Protein AF-A0A7C6T5E4-F1 (afdb_monomer)

Structure (mmCIF, N/CA/C/O backbone):
data_AF-A0A7C6T5E4-F1
#
_entry.id   AF-A0A7C6T5E4-F1
#
loop_
_atom_site.group_PDB
_atom_site.id
_atom_site.type_symbol
_atom_site.label_atom_id
_atom_site.label_alt_id
_atom_site.label_comp_id
_atom_site.label_asym_id
_atom_site.label_entity_id
_atom_site.label_seq_id
_atom_site.pdbx_PDB_ins_code
_atom_site.Cartn_x
_atom_site.Cartn_y
_atom_site.Cartn_z
_atom_site.occupancy
_atom_site.B_iso_or_equiv
_atom_site.auth_seq_id
_atom_site.auth_comp_id
_atom_site.auth_asym_id
_atom_site.auth_atom_id
_atom_site.pdbx_PDB_model_num
ATOM 1 N N . MET A 1 1 ? -27.839 6.293 5.396 1.00 65.88 1 MET A N 1
ATOM 2 C CA . MET A 1 1 ? -26.653 5.416 5.273 1.00 65.88 1 MET A CA 1
ATOM 3 C C . MET A 1 1 ? -25.487 6.132 5.934 1.00 65.88 1 MET A C 1
ATOM 5 O O . MET A 1 1 ? -25.369 7.328 5.702 1.00 65.88 1 MET A O 1
ATOM 9 N N . SER A 1 2 ? -24.695 5.472 6.786 1.00 85.19 2 SER A N 1
ATOM 10 C CA . SER A 1 2 ? -23.477 6.093 7.330 1.00 85.19 2 SER A CA 1
ATOM 11 C C . SER A 1 2 ? -22.329 5.937 6.336 1.00 85.19 2 SER A C 1
ATOM 13 O O . SER A 1 2 ? -22.233 4.917 5.654 1.00 85.19 2 SER A O 1
ATOM 15 N N . SER A 1 3 ? -21.464 6.941 6.251 1.00 89.81 3 SER A N 1
ATOM 16 C CA . SER A 1 3 ? -20.245 6.874 5.445 1.00 89.81 3 SER A CA 1
ATOM 17 C C . SER A 1 3 ? -19.299 5.802 6.004 1.00 89.81 3 SER A C 1
ATOM 19 O O . SER A 1 3 ? -19.201 5.680 7.229 1.00 89.81 3 SER A O 1
ATOM 21 N N . PRO A 1 4 ? -18.601 5.025 5.156 1.00 90.88 4 PRO A N 1
ATOM 22 C CA . PRO A 1 4 ? -17.583 4.096 5.631 1.00 90.88 4 PRO A CA 1
ATOM 23 C C . PRO A 1 4 ? -16.396 4.865 6.224 1.00 90.88 4 PRO A C 1
ATOM 25 O O . PRO A 1 4 ? -16.076 5.972 5.787 1.00 90.88 4 PRO A O 1
ATOM 28 N N . VAL A 1 5 ? -15.725 4.268 7.210 1.00 94.94 5 VAL A N 1
ATOM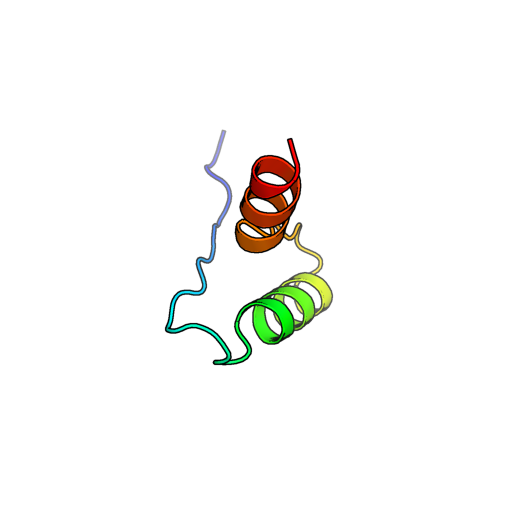 29 C CA . VAL A 1 5 ? -14.450 4.789 7.714 1.00 94.94 5 VAL A CA 1
ATOM 30 C C . VAL A 1 5 ? -13.365 4.481 6.685 1.00 94.94 5 VAL A C 1
ATOM 32 O O . VAL A 1 5 ? -13.269 3.356 6.200 1.00 94.94 5 VAL A O 1
ATOM 35 N N . VAL A 1 6 ? -12.557 5.483 6.343 1.00 95.69 6 VAL A N 1
ATOM 36 C CA . VAL A 1 6 ? -11.496 5.376 5.335 1.00 95.69 6 VAL A CA 1
ATOM 37 C C . VAL A 1 6 ? -10.178 5.823 5.952 1.00 95.69 6 VAL A C 1
ATOM 39 O O . VAL A 1 6 ? -10.120 6.865 6.602 1.00 95.69 6 VAL A O 1
ATOM 42 N N . ILE A 1 7 ? -9.123 5.036 5.740 1.00 95.88 7 ILE A N 1
ATOM 43 C CA . ILE A 1 7 ? -7.755 5.347 6.166 1.00 95.88 7 ILE A CA 1
ATOM 44 C C . ILE A 1 7 ? -6.890 5.481 4.914 1.00 95.88 7 ILE A C 1
ATOM 46 O O . ILE A 1 7 ? -6.847 4.564 4.094 1.00 95.88 7 ILE A O 1
ATOM 50 N N . THR A 1 8 ? -6.190 6.607 4.778 1.00 95.94 8 THR A N 1
ATOM 51 C CA . THR A 1 8 ? -5.197 6.831 3.719 1.00 95.94 8 THR A CA 1
ATOM 52 C C . THR A 1 8 ? -3.785 6.692 4.285 1.00 95.94 8 THR A C 1
ATOM 54 O O . THR A 1 8 ? -3.530 7.020 5.444 1.00 95.94 8 THR A O 1
ATOM 57 N N . ILE A 1 9 ? -2.861 6.159 3.481 1.00 95.19 9 ILE A N 1
ATOM 58 C CA . ILE A 1 9 ? -1.456 5.969 3.863 1.00 95.19 9 ILE A CA 1
ATOM 59 C C . ILE A 1 9 ? -0.583 6.592 2.776 1.00 95.19 9 ILE A C 1
ATOM 61 O O . ILE A 1 9 ? -0.403 6.013 1.703 1.00 95.19 9 ILE A O 1
ATOM 65 N N . ASP A 1 10 ? -0.014 7.755 3.084 1.00 94.44 10 ASP A N 1
ATOM 66 C CA . ASP A 1 10 ? 0.777 8.570 2.161 1.00 94.44 10 ASP A CA 1
ATOM 67 C C . ASP A 1 10 ? 2.255 8.652 2.566 1.00 94.44 10 ASP A C 1
ATOM 69 O O . ASP A 1 10 ? 2.644 8.362 3.697 1.00 94.44 10 ASP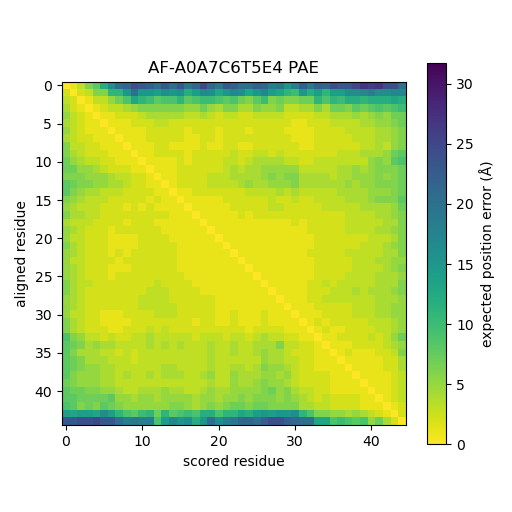 A O 1
ATOM 73 N N . GLY A 1 11 ? 3.111 9.013 1.607 1.00 93.44 11 GLY A N 1
ATOM 74 C CA . GLY A 1 11 ? 4.559 9.111 1.809 1.00 93.44 11 GLY A CA 1
ATOM 75 C C . GLY A 1 11 ? 5.388 8.810 0.551 1.00 93.44 11 GLY A C 1
ATOM 76 O O . GLY A 1 11 ? 4.850 8.353 -0.464 1.00 93.44 11 GLY A O 1
ATOM 77 N N . PRO A 1 12 ? 6.712 9.031 0.600 1.00 94.12 12 PRO A N 1
ATOM 78 C CA . PRO A 1 12 ? 7.600 8.936 -0.560 1.00 94.12 12 PRO A CA 1
ATOM 79 C C . PRO A 1 12 ? 7.691 7.519 -1.144 1.00 94.12 12 PRO A C 1
ATOM 81 O O . PRO A 1 12 ? 7.301 6.532 -0.516 1.00 94.12 12 PRO A O 1
ATOM 84 N N . SER A 1 13 ? 8.182 7.395 -2.380 1.00 88.94 13 SER A N 1
ATOM 85 C CA . SER A 1 13 ? 8.409 6.081 -3.000 1.00 88.94 13 SER A CA 1
ATOM 86 C C . SER A 1 13 ? 9.380 5.237 -2.161 1.00 88.94 13 SER A C 1
ATOM 88 O O . SER A 1 13 ? 10.300 5.772 -1.550 1.00 88.94 13 SER A O 1
ATOM 90 N N . GLY A 1 14 ? 9.153 3.923 -2.091 1.00 89.56 14 GLY A N 1
ATOM 91 C CA . GLY A 1 14 ? 10.005 3.000 -1.329 1.00 89.56 14 GLY A CA 1
ATOM 92 C C . GLY A 1 14 ? 9.821 2.996 0.198 1.00 89.56 14 GLY A C 1
ATOM 93 O O . GLY A 1 14 ? 10.413 2.154 0.857 1.00 89.56 14 GLY A O 1
ATOM 94 N N . SER A 1 15 ? 8.964 3.844 0.783 1.00 95.12 15 SER A N 1
ATOM 95 C CA . SER A 1 15 ? 8.781 3.915 2.249 1.00 95.12 15 SER A CA 1
ATOM 96 C C . SER A 1 15 ? 7.956 2.779 2.886 1.00 95.12 15 SER A C 1
ATOM 98 O O . SER A 1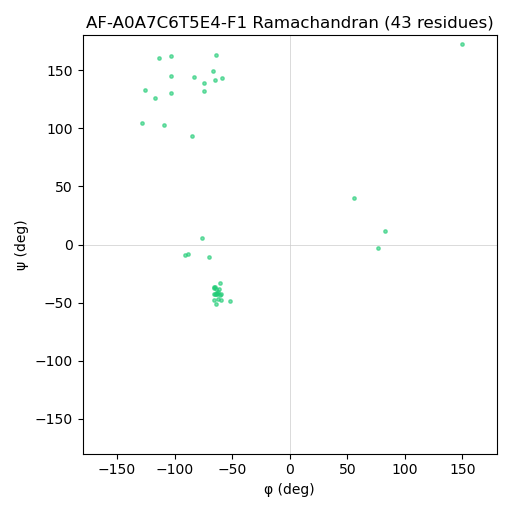 15 ? 7.644 2.840 4.070 1.00 95.12 15 SER A O 1
ATOM 100 N N . GLY A 1 16 ? 7.557 1.754 2.122 1.00 94.62 16 GLY A N 1
ATOM 101 C CA . GLY A 1 16 ? 6.819 0.593 2.649 1.00 94.62 16 GLY A CA 1
ATOM 102 C C . GLY A 1 16 ? 5.298 0.761 2.807 1.00 94.62 16 GLY A C 1
ATOM 103 O O . GLY A 1 16 ? 4.651 -0.106 3.388 1.00 94.62 16 GLY A O 1
ATOM 104 N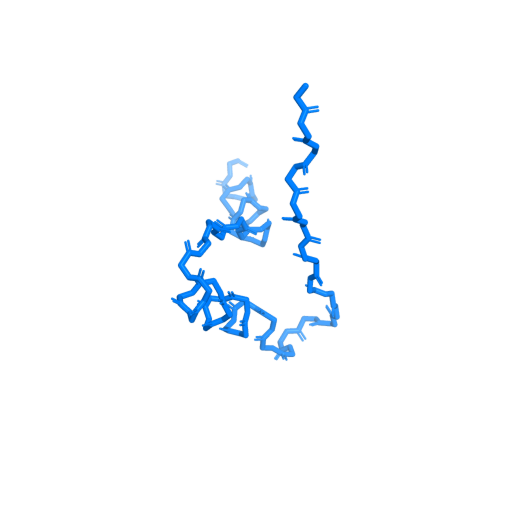 N . LYS A 1 17 ? 4.698 1.830 2.260 1.00 94.75 17 LYS A N 1
ATOM 105 C CA . LYS A 1 17 ? 3.251 2.134 2.382 1.00 94.75 17 LYS A CA 1
ATOM 106 C C . LYS A 1 17 ? 2.333 0.978 2.000 1.00 94.75 17 LYS A C 1
ATOM 108 O O . LYS A 1 17 ? 1.428 0.659 2.756 1.00 94.75 17 LYS A O 1
ATOM 113 N N . GLY A 1 18 ? 2.576 0.350 0.846 1.00 94.19 18 GLY A N 1
ATOM 114 C CA . GLY A 1 18 ? 1.753 -0.766 0.367 1.00 94.19 18 GLY A CA 1
ATOM 115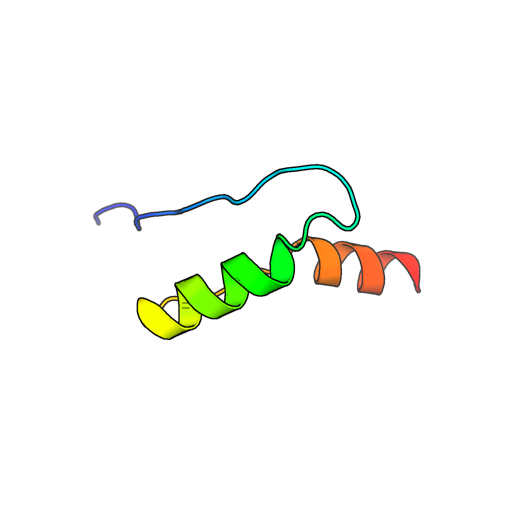 C C . GLY A 1 18 ? 1.788 -1.956 1.325 1.00 94.19 18 GLY A C 1
ATOM 116 O O . GLY A 1 18 ? 0.754 -2.556 1.605 1.00 94.19 18 GLY A O 1
ATOM 117 N N . THR A 1 19 ? 2.959 -2.231 1.908 1.00 95.62 19 THR A N 1
ATOM 118 C CA . THR A 1 19 ? 3.134 -3.280 2.918 1.00 95.62 19 THR A CA 1
ATOM 119 C C . THR A 1 19 ? 2.327 -2.975 4.177 1.00 95.62 19 THR A C 1
ATOM 121 O O . THR A 1 19 ? 1.542 -3.810 4.614 1.00 95.62 19 THR A O 1
ATOM 124 N N . VAL A 1 20 ? 2.468 -1.770 4.740 1.00 96.44 20 VAL A N 1
ATOM 125 C CA . VAL A 1 20 ? 1.715 -1.362 5.940 1.00 96.44 20 VAL A CA 1
ATOM 126 C C . VAL A 1 20 ? 0.210 -1.346 5.669 1.00 96.44 20 VAL A C 1
ATOM 128 O O . VAL A 1 20 ? -0.555 -1.837 6.493 1.00 96.44 20 VAL A O 1
ATOM 131 N N . ALA A 1 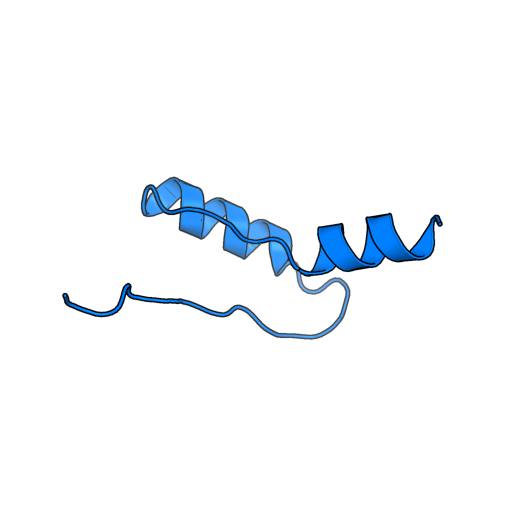21 ? -0.217 -0.857 4.503 1.00 96.69 21 ALA A N 1
ATOM 132 C CA . ALA A 1 21 ? -1.622 -0.839 4.108 1.00 96.69 21 ALA A CA 1
ATOM 133 C C . ALA A 1 21 ? -2.221 -2.252 4.030 1.00 96.69 21 ALA A C 1
ATOM 135 O O . ALA A 1 21 ? -3.311 -2.481 4.549 1.00 96.69 21 ALA A O 1
ATOM 136 N N . GLY A 1 22 ? -1.494 -3.215 3.453 1.00 96.81 22 GLY A N 1
ATOM 137 C CA . GLY A 1 22 ? -1.918 -4.617 3.412 1.00 96.81 22 GLY A CA 1
ATOM 138 C C . GLY A 1 22 ? -1.985 -5.272 4.790 1.00 96.81 22 GLY A C 1
ATOM 139 O O . GLY A 1 22 ? -2.961 -5.956 5.097 1.00 96.81 22 GLY A O 1
ATOM 140 N N . LEU A 1 23 ? -0.992 -5.022 5.649 1.00 97.94 23 LEU A N 1
ATOM 141 C CA . LEU A 1 23 ? -0.994 -5.525 7.027 1.00 97.94 23 LEU A CA 1
ATOM 142 C C . LEU A 1 23 ? -2.164 -4.953 7.839 1.00 97.94 23 LEU A C 1
ATOM 144 O O . LEU A 1 23 ? -2.829 -5.694 8.565 1.00 97.94 23 LEU A O 1
ATOM 148 N N . LEU A 1 24 ? -2.448 -3.657 7.686 1.00 97.44 24 LEU A N 1
ATOM 149 C CA . LEU A 1 24 ? -3.554 -2.983 8.362 1.00 97.44 24 LEU A CA 1
ATOM 150 C C . LEU A 1 24 ? -4.910 -3.515 7.882 1.00 97.44 24 LEU A C 1
ATOM 152 O O . LEU A 1 24 ? -5.748 -3.870 8.706 1.00 97.44 24 LEU A O 1
ATOM 156 N N . ALA A 1 25 ? -5.104 -3.628 6.565 1.00 97.69 25 ALA A N 1
ATOM 157 C CA . ALA A 1 25 ? -6.326 -4.172 5.979 1.00 97.69 25 ALA A CA 1
ATOM 158 C C . ALA A 1 25 ? -6.587 -5.615 6.440 1.00 97.69 25 ALA A C 1
ATOM 160 O O . ALA A 1 25 ? -7.705 -5.937 6.830 1.00 97.69 25 ALA A O 1
ATOM 161 N N . SER A 1 26 ? -5.548 -6.458 6.484 1.00 98.19 26 SER A N 1
ATOM 162 C CA . SER A 1 26 ? -5.643 -7.828 7.007 1.00 98.19 26 SER A CA 1
ATOM 163 C C . SER A 1 26 ? -6.038 -7.853 8.489 1.00 98.19 26 SER A C 1
ATOM 165 O O . SER A 1 26 ? -6.966 -8.561 8.875 1.00 98.19 26 SER A O 1
ATOM 167 N N . SER A 1 27 ? -5.390 -7.020 9.311 1.00 98.25 27 SER A N 1
ATOM 168 C CA . SER A 1 27 ? -5.634 -6.958 10.760 1.00 98.25 27 SER A CA 1
ATOM 169 C C . SER A 1 27 ? -7.034 -6.447 11.107 1.00 98.25 27 SER A C 1
ATOM 171 O O . SER A 1 27 ? -7.639 -6.913 12.068 1.00 98.25 27 SER A O 1
ATOM 173 N N . LEU A 1 28 ? -7.554 -5.493 10.329 1.00 97.25 28 LEU A N 1
ATOM 174 C CA . LEU A 1 28 ? -8.887 -4.915 10.517 1.00 97.25 28 LEU A CA 1
ATOM 175 C C . LEU A 1 28 ? -9.994 -5.687 9.784 1.00 97.25 28 LEU A C 1
ATOM 177 O O . LEU A 1 28 ? -11.167 -5.377 9.972 1.00 97.25 28 LEU A O 1
ATOM 181 N N . GLN A 1 29 ? -9.638 -6.669 8.950 1.00 97.69 29 GLN A N 1
ATOM 182 C CA . GLN A 1 29 ? -10.541 -7.328 7.998 1.00 97.69 29 GLN A CA 1
ATOM 183 C C . GLN A 1 29 ? -11.235 -6.339 7.046 1.00 97.69 29 GLN A C 1
ATOM 185 O O . GLN A 1 29 ? -12.427 -6.445 6.760 1.00 97.69 29 GLN A O 1
ATOM 190 N N . TRP A 1 30 ? -10.491 -5.339 6.574 1.00 97.44 30 TRP A N 1
ATOM 191 C CA . TRP A 1 30 ? -10.982 -4.299 5.670 1.00 97.44 30 TRP A CA 1
ATOM 192 C C . TRP A 1 30 ? -10.528 -4.537 4.233 1.00 97.44 30 TRP A C 1
ATOM 194 O O . TRP A 1 30 ? -9.571 -5.261 3.957 1.00 97.44 30 TRP A O 1
ATOM 204 N N . HIS A 1 31 ? -11.208 -3.880 3.298 1.00 96.38 31 HIS A N 1
ATOM 205 C CA . HIS A 1 31 ? -10.784 -3.855 1.905 1.00 96.38 31 HIS A CA 1
ATOM 206 C C . HIS A 1 31 ? -9.570 -2.936 1.716 1.00 96.38 31 HIS A C 1
ATOM 208 O O . HIS A 1 31 ? -9.521 -1.836 2.266 1.00 96.38 31 HIS A O 1
ATOM 214 N N . LEU A 1 32 ? -8.614 -3.380 0.897 1.00 96.38 32 LEU A N 1
ATOM 215 C CA . LEU A 1 32 ? -7.454 -2.594 0.485 1.00 96.38 32 LEU A CA 1
ATOM 216 C C . LEU A 1 32 ? -7.641 -2.076 -0.944 1.00 96.38 32 LEU A C 1
ATOM 218 O O . LEU A 1 32 ? -7.898 -2.856 -1.860 1.00 96.38 32 LEU A O 1
ATOM 222 N N . LEU A 1 33 ? -7.418 -0.778 -1.138 1.00 95.06 33 LEU A N 1
ATOM 223 C CA . LEU A 1 33 ? -7.289 -0.154 -2.453 1.00 95.06 33 LEU A CA 1
ATOM 224 C C . LEU A 1 33 ? -5.824 0.259 -2.680 1.00 95.06 33 LEU A C 1
ATOM 226 O O . LEU A 1 33 ? -5.378 1.270 -2.140 1.00 95.06 33 LEU A O 1
ATOM 230 N N . ASP A 1 34 ? -5.071 -0.510 -3.474 1.00 91.81 34 ASP A N 1
ATOM 231 C CA . ASP A 1 34 ? -3.697 -0.153 -3.871 1.00 91.81 34 ASP A CA 1
ATOM 232 C C . ASP A 1 34 ? -3.720 0.779 -5.092 1.00 91.81 34 ASP A C 1
ATOM 234 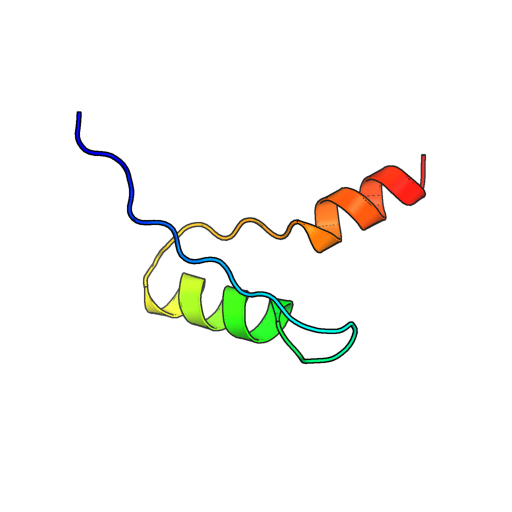O O . ASP A 1 34 ? -3.737 0.342 -6.246 1.00 91.81 34 ASP A O 1
ATOM 238 N N . SER A 1 35 ? -3.700 2.088 -4.833 1.00 89.00 35 SER A N 1
ATOM 239 C CA . SER A 1 35 ? -3.621 3.113 -5.881 1.00 89.00 35 SER A CA 1
ATOM 240 C C . SER A 1 35 ? -2.348 2.993 -6.727 1.00 89.00 35 SER A C 1
ATOM 242 O O . SER A 1 35 ? -2.380 3.232 -7.933 1.00 89.00 35 SER A O 1
ATOM 244 N N . GLY A 1 36 ? -1.232 2.556 -6.137 1.00 88.06 36 GLY A N 1
ATOM 245 C CA . GLY A 1 36 ? 0.021 2.349 -6.853 1.00 88.06 36 GLY A CA 1
ATOM 246 C C . GLY A 1 36 ? -0.074 1.229 -7.888 1.00 88.06 36 GLY A C 1
ATOM 247 O O . GLY A 1 36 ? 0.496 1.356 -8.970 1.00 88.06 36 GLY A O 1
ATOM 248 N N . ALA A 1 37 ? -0.798 0.147 -7.590 1.00 88.44 37 ALA A N 1
ATOM 249 C CA . ALA A 1 37 ? -1.047 -0.928 -8.552 1.00 88.44 37 ALA A CA 1
ATOM 250 C C . ALA A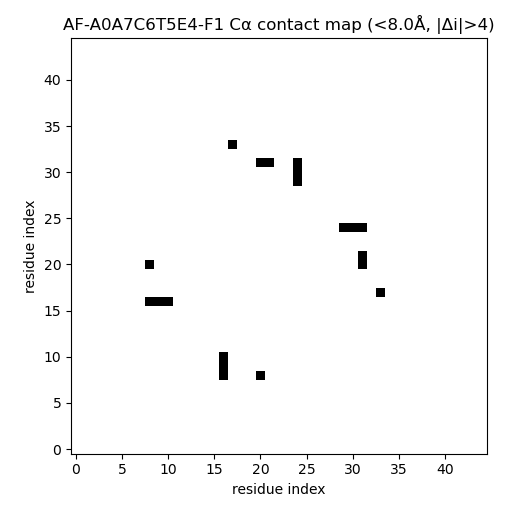 1 37 ? -1.857 -0.439 -9.756 1.00 88.44 37 ALA A C 1
ATOM 252 O O . ALA 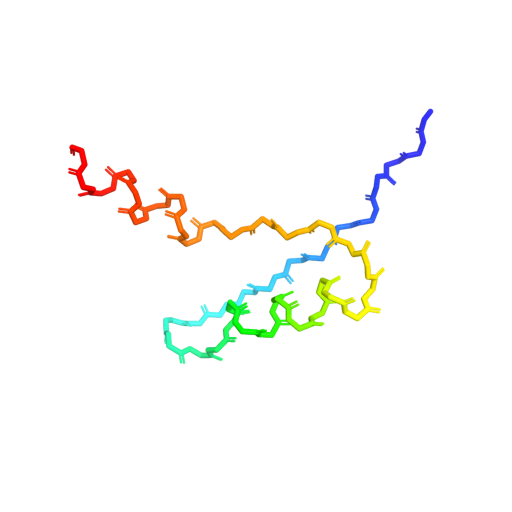A 1 37 ? -1.495 -0.754 -10.888 1.00 88.44 37 ALA A O 1
ATOM 253 N N . LEU A 1 38 ? -2.889 0.377 -9.523 1.00 90.94 38 LEU A N 1
ATOM 254 C CA . LEU A 1 38 ? -3.700 0.957 -10.597 1.00 90.94 38 LEU A CA 1
ATOM 255 C C . LEU A 1 38 ? -2.852 1.803 -11.551 1.00 90.94 38 LEU A C 1
ATOM 257 O O . LEU A 1 38 ? -2.912 1.604 -12.764 1.00 90.94 38 LEU A O 1
ATOM 261 N N . TYR A 1 39 ? -2.005 2.688 -11.014 1.00 90.19 39 TYR A N 1
ATOM 262 C CA . TYR A 1 39 ? -1.110 3.499 -11.843 1.00 90.19 39 TYR A CA 1
ATOM 263 C C . TYR A 1 39 ? -0.079 2.656 -12.603 1.00 90.19 39 TYR A C 1
ATOM 265 O O . TYR A 1 39 ? 0.201 2.952 -13.760 1.00 90.19 39 TYR A O 1
ATOM 273 N N . ARG A 1 40 ? 0.465 1.591 -11.994 1.00 91.25 40 ARG A N 1
ATOM 274 C CA . ARG A 1 40 ? 1.407 0.684 -12.674 1.00 91.25 40 ARG A CA 1
ATOM 275 C C . ARG A 1 40 ? 0.760 -0.059 -13.839 1.00 91.25 40 ARG A C 1
ATOM 277 O O . ARG A 1 40 ? 1.385 -0.169 -14.884 1.00 91.25 40 ARG A O 1
ATOM 284 N N . VAL A 1 41 ? -0.467 -0.554 -13.669 1.00 93.44 41 VAL A N 1
ATOM 285 C CA . VAL A 1 41 ? -1.206 -1.222 -14.754 1.00 93.44 41 VAL A CA 1
ATOM 286 C C . VAL A 1 41 ? -1.511 -0.238 -15.879 1.00 93.44 41 VAL A C 1
ATOM 288 O O . VAL A 1 41 ? -1.317 -0.574 -17.041 1.00 93.44 41 VAL A O 1
ATOM 291 N N . LEU A 1 42 ? -1.928 0.986 -15.544 1.00 93.31 42 LEU A N 1
ATOM 292 C CA . LEU A 1 42 ? -2.214 2.011 -16.545 1.00 93.31 42 LEU A CA 1
ATOM 293 C C . LEU A 1 42 ? -0.964 2.433 -17.332 1.00 93.31 42 LEU A C 1
ATOM 295 O O . LEU A 1 42 ? -1.057 2.680 -18.524 1.00 93.31 42 LEU A O 1
ATOM 299 N N . ALA A 1 43 ? 0.203 2.488 -16.687 1.00 92.88 43 ALA A N 1
ATOM 300 C CA . ALA A 1 43 ? 1.462 2.857 -17.336 1.00 92.88 43 ALA A CA 1
ATOM 301 C C . ALA A 1 43 ? 1.998 1.805 -18.330 1.00 92.88 43 ALA A C 1
ATOM 303 O O . ALA A 1 43 ? 2.957 2.087 -19.043 1.00 92.88 43 ALA A O 1
ATOM 304 N N . LEU A 1 44 ? 1.428 0.595 -18.349 1.00 82.06 44 LEU A N 1
ATOM 305 C CA . LEU A 1 44 ? 1.786 -0.471 -19.292 1.00 82.06 44 LEU A CA 1
ATOM 306 C C . LEU A 1 44 ? 0.947 -0.447 -20.583 1.00 82.06 44 LEU A C 1
ATOM 308 O O . LEU A 1 44 ? 1.246 -1.228 -21.486 1.00 82.06 44 LEU A O 1
ATOM 312 N N . ALA A 1 45 ? -0.099 0.384 -20.647 1.00 64.12 45 ALA A N 1
ATOM 313 C CA . ALA A 1 45 ? -1.016 0.501 -21.783 1.00 64.12 45 ALA A CA 1
ATOM 314 C C . ALA A 1 45 ? -0.609 1.608 -22.766 1.00 64.12 45 ALA A C 1
ATOM 316 O O . ALA A 1 45 ? -0.013 2.616 -22.321 1.00 64.12 45 ALA A O 1
#

Mean predicted aligned error: 3.93 Å

Solvent-accessible surface area (backbone atoms only — not comparable to full-atom values): 3160 Å² total; per-residue (Å²): 134,83,82,80,91,84,86,88,82,86,79,67,88,88,72,52,53,71,60,53,48,52,54,49,20,63,76,69,73,47,89,75,82,65,65,68,57,54,52,55,60,56,70,74,107

Secondary structure (DSSP, 8-state):
-PPPP-------TTSSHHHHHHHHHHHHTPPP--HHHHHHHHTT-

Radius of gyration: 12.46 Å; Cα contacts (8 Å, |Δi|>4): 10; chains: 1; bounding box: 37×17×32 Å

pLDDT: mean 92.43, std 6.93, range [64.12, 98.25]

Sequence (45 aa):
MSSPVVITIDGPSGSGKGTVAGLLASSLQWHLLDSGALYRVLALA

Foldseek 3Di:
DDDDDDDDFDDDPPPCRVVVQVVVCVVVVHDGDDPVVVVVVVVVD